Protein AF-A0AAP3CTN4-F1 (afdb_monomer_lite)

pLDDT: mean 90.7, std 6.2, range [64.5, 96.44]

InterPro domains:
  IPR058862 YgzA [PF25847] (1-63)

Foldseek 3Di:
DDLLLQLLVLLVVCLVVVVADPVCSVVSPVSSVCSNVVVDDPVNCVPDDPSSVVSSVVSSVVSVD

Structure (mmCIF, N/CA/C/O backbone):
data_AF-A0AAP3CTN4-F1
#
_entry.id   AF-A0AAP3CTN4-F1
#
loop_
_atom_site.group_PDB
_atom_site.id
_atom_site.type_symbol
_atom_site.label_atom_id
_atom_site.label_alt_id
_atom_site.label_comp_id
_atom_site.label_asym_id
_atom_site.label_entity_id
_atom_site.label_seq_id
_atom_site.pdbx_PDB_ins_code
_atom_site.Cartn_x
_atom_site.Cartn_y
_atom_site.Cartn_z
_atom_site.occupancy
_atom_site.B_iso_or_equiv
_atom_site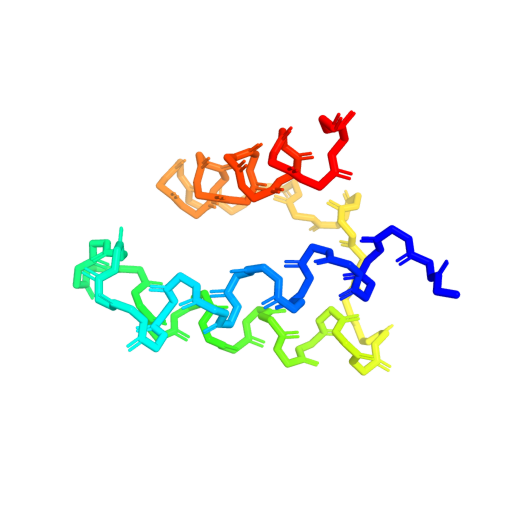.auth_seq_id
_atom_site.auth_comp_id
_atom_site.auth_asym_id
_atom_site.auth_atom_id
_atom_site.pdbx_PDB_model_num
ATOM 1 N N . MET A 1 1 ? 6.834 -8.881 -12.980 1.00 64.50 1 MET A N 1
ATOM 2 C CA . MET A 1 1 ? 6.163 -8.117 -11.912 1.00 64.50 1 MET A CA 1
ATOM 3 C C . MET A 1 1 ? 7.224 -7.265 -11.244 1.00 64.50 1 MET A C 1
ATOM 5 O O . MET A 1 1 ? 8.281 -7.810 -10.952 1.00 64.50 1 MET A O 1
ATOM 9 N N . ASN A 1 2 ? 7.020 -5.955 -11.116 1.00 87.38 2 ASN A N 1
ATOM 10 C CA . ASN A 1 2 ? 7.907 -5.109 -10.311 1.00 87.38 2 ASN A CA 1
ATOM 11 C C . ASN A 1 2 ? 7.353 -5.002 -8.883 1.00 87.38 2 ASN A C 1
ATOM 13 O O . ASN A 1 2 ? 6.205 -5.378 -8.625 1.00 87.38 2 ASN A O 1
ATOM 17 N N . LYS A 1 3 ? 8.184 -4.508 -7.965 1.00 91.25 3 LYS A N 1
ATOM 18 C CA . LYS A 1 3 ? 7.841 -4.397 -6.546 1.00 91.25 3 LYS A CA 1
ATOM 19 C C . LYS A 1 3 ? 6.598 -3.530 -6.337 1.00 91.25 3 LYS A C 1
ATOM 21 O O . LYS A 1 3 ? 5.747 -3.866 -5.527 1.00 91.25 3 LYS A O 1
ATOM 26 N N . GLU A 1 4 ? 6.467 -2.463 -7.116 1.00 93.69 4 GLU A N 1
ATOM 27 C CA . GLU A 1 4 ? 5.332 -1.546 -7.084 1.00 93.69 4 GLU A CA 1
ATOM 28 C C . GLU A 1 4 ? 4.015 -2.256 -7.417 1.00 93.69 4 GLU A C 1
ATOM 30 O O . GLU A 1 4 ? 3.053 -2.113 -6.670 1.00 93.69 4 GLU A O 1
ATOM 35 N N . THR A 1 5 ? 3.981 -3.080 -8.472 1.00 94.31 5 THR A N 1
ATOM 36 C CA . THR A 1 5 ? 2.777 -3.855 -8.827 1.00 94.31 5 THR A CA 1
ATOM 37 C C . THR A 1 5 ? 2.436 -4.881 -7.744 1.00 94.31 5 THR A C 1
ATOM 39 O O . T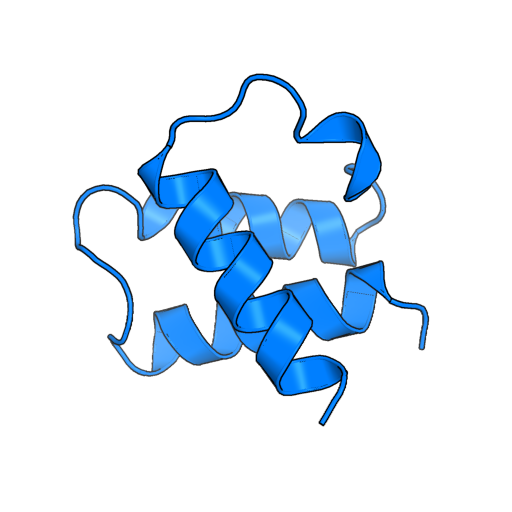HR A 1 5 ? 1.270 -5.046 -7.413 1.00 94.31 5 THR A O 1
ATOM 42 N N . MET A 1 6 ? 3.437 -5.544 -7.149 1.00 95.25 6 MET A N 1
ATOM 43 C CA . MET A 1 6 ? 3.199 -6.516 -6.069 1.00 95.25 6 MET A CA 1
ATOM 44 C C . MET A 1 6 ? 2.590 -5.848 -4.832 1.00 95.25 6 MET A C 1
ATOM 46 O O . MET A 1 6 ? 1.625 -6.355 -4.267 1.00 95.25 6 MET A O 1
ATOM 50 N N . VAL A 1 7 ? 3.127 -4.692 -4.434 1.00 95.50 7 VAL A N 1
ATOM 51 C CA . VAL A 1 7 ? 2.595 -3.924 -3.301 1.00 95.50 7 VAL A CA 1
ATOM 52 C C . VAL A 1 7 ? 1.201 -3.385 -3.615 1.00 95.50 7 VAL A C 1
ATOM 54 O O . VAL A 1 7 ? 0.325 -3.460 -2.761 1.00 95.50 7 VAL A O 1
ATOM 57 N N . ALA A 1 8 ? 0.963 -2.895 -4.833 1.00 95.94 8 ALA A N 1
ATOM 58 C CA . ALA A 1 8 ? -0.361 -2.458 -5.267 1.00 95.94 8 ALA A CA 1
ATOM 59 C C . ALA A 1 8 ? -1.410 -3.573 -5.146 1.00 95.94 8 ALA A C 1
ATOM 61 O O . ALA A 1 8 ? -2.504 -3.347 -4.631 1.00 95.94 8 ALA A O 1
ATOM 62 N N . ASP A 1 9 ? -1.071 -4.781 -5.593 1.00 95.94 9 ASP A N 1
ATOM 63 C CA . ASP A 1 9 ? -1.979 -5.922 -5.541 1.00 95.94 9 ASP A CA 1
ATOM 64 C C . ASP A 1 9 ? -2.280 -6.350 -4.099 1.00 95.94 9 ASP A C 1
ATOM 66 O O . ASP A 1 9 ? -3.438 -6.626 -3.781 1.00 95.94 9 ASP A O 1
ATOM 70 N N . GLU A 1 10 ? -1.285 -6.330 -3.208 1.00 96.44 10 GLU A N 1
ATOM 71 C CA . GLU A 1 10 ? -1.495 -6.637 -1.789 1.00 96.44 10 GLU A CA 1
ATOM 72 C C . GLU A 1 10 ? -2.329 -5.561 -1.080 1.00 96.44 10 GLU A C 1
ATOM 74 O O . GLU A 1 10 ? -3.259 -5.894 -0.349 1.00 96.44 10 GLU A O 1
ATOM 79 N N . LEU A 1 11 ? -2.080 -4.275 -1.342 1.00 95.75 11 LEU A N 1
ATOM 80 C CA . LEU A 1 11 ? -2.896 -3.181 -0.800 1.00 95.75 11 LEU A CA 1
ATOM 81 C C . LEU A 1 11 ? -4.360 -3.292 -1.237 1.00 95.75 11 LEU A C 1
ATOM 83 O O . LEU A 1 11 ? -5.273 -3.149 -0.423 1.00 95.75 11 LEU A O 1
ATOM 87 N N . HIS A 1 12 ? -4.587 -3.606 -2.512 1.00 95.56 12 HIS A N 1
ATOM 88 C CA . HIS A 1 12 ? -5.931 -3.814 -3.033 1.00 95.56 12 HIS A CA 1
ATOM 89 C C . HIS A 1 12 ? -6.594 -5.061 -2.423 1.00 95.56 12 HIS A C 1
ATOM 91 O O . HIS A 1 12 ? -7.782 -5.041 -2.105 1.00 95.56 12 HIS A O 1
ATOM 97 N N . ARG A 1 13 ? -5.834 -6.140 -2.184 1.00 96.12 13 ARG A N 1
ATOM 98 C CA . ARG A 1 13 ? -6.324 -7.322 -1.459 1.00 96.12 13 ARG A CA 1
ATOM 99 C C . ARG A 1 13 ? -6.746 -6.966 -0.031 1.00 96.12 13 ARG A C 1
ATOM 101 O O . ARG A 1 13 ? -7.821 -7.384 0.389 1.00 96.12 13 ARG A O 1
ATOM 108 N N . MET A 1 14 ? -5.931 -6.200 0.696 1.00 94.56 14 MET A N 1
ATOM 109 C CA . MET A 1 14 ? -6.233 -5.750 2.062 1.00 94.56 14 MET A CA 1
ATOM 110 C C . MET A 1 14 ? -7.516 -4.910 2.108 1.00 94.56 14 MET A C 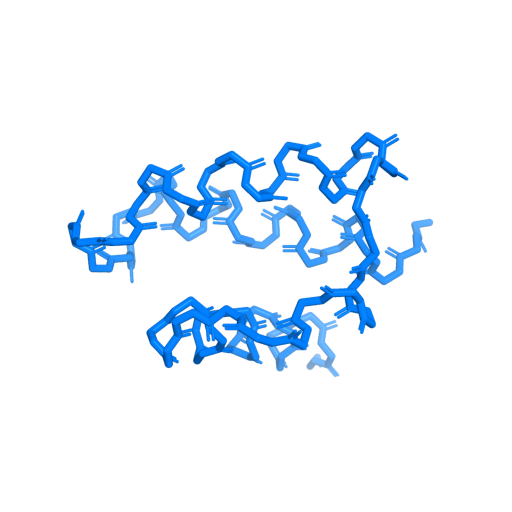1
ATOM 112 O O . MET A 1 14 ? -8.345 -5.124 2.991 1.00 94.56 14 MET A O 1
ATOM 116 N N . PHE A 1 15 ? -7.712 -4.020 1.129 1.00 93.56 15 PHE A N 1
ATOM 117 C CA . PHE A 1 15 ? -8.954 -3.261 0.960 1.00 93.56 15 PHE A CA 1
ATOM 118 C C . PHE A 1 15 ? -10.166 -4.184 0.775 1.00 93.56 15 PHE A C 1
ATOM 120 O O . PHE A 1 15 ? -11.126 -4.108 1.537 1.00 93.56 15 PHE A O 1
ATOM 127 N N . LEU A 1 16 ? -10.106 -5.122 -0.177 1.00 93.50 16 LEU A N 1
ATOM 128 C CA . LEU A 1 16 ? -11.208 -6.058 -0.439 1.00 93.50 16 LEU A CA 1
ATOM 129 C C . LEU A 1 16 ? -11.503 -6.993 0.744 1.00 93.50 16 LEU A C 1
ATOM 131 O O . LEU A 1 16 ? -12.637 -7.442 0.908 1.00 93.50 16 LEU A O 1
ATOM 135 N N . ALA A 1 17 ? -10.491 -7.299 1.554 1.00 93.75 17 ALA A N 1
ATOM 136 C CA . ALA A 1 17 ? -10.618 -8.123 2.749 1.00 93.75 17 ALA A CA 1
ATOM 137 C C . ALA A 1 17 ? -11.149 -7.352 3.976 1.00 93.75 17 ALA A C 1
ATOM 139 O O . ALA A 1 17 ? -11.428 -7.982 4.996 1.00 93.75 17 ALA A O 1
ATOM 140 N N . GLY A 1 18 ? -11.291 -6.021 3.900 1.00 92.19 18 GLY A N 1
ATOM 141 C CA . GLY A 1 18 ? -11.660 -5.184 5.047 1.00 92.19 18 GLY A CA 1
ATOM 142 C C . GLY A 1 18 ? -10.592 -5.173 6.147 1.00 92.19 18 GLY A C 1
ATOM 143 O O . GLY A 1 18 ? -10.913 -5.043 7.326 1.00 92.19 18 GLY A O 1
ATOM 144 N N . GLU A 1 19 ? -9.321 -5.369 5.779 1.00 92.62 19 GLU A N 1
ATOM 145 C CA . GLU A 1 19 ? -8.173 -5.380 6.703 1.00 92.62 19 GLU A CA 1
ATOM 146 C C . GLU A 1 19 ? -7.631 -3.967 6.986 1.00 92.62 19 GLU A C 1
ATOM 148 O O . GLU A 1 19 ? -6.695 -3.800 7.771 1.00 92.62 19 GLU A O 1
ATOM 153 N N . LEU A 1 20 ? -8.188 -2.950 6.329 1.00 91.00 20 LEU A N 1
ATOM 154 C CA . LEU A 1 20 ? -7.761 -1.562 6.437 1.00 91.00 20 LEU A CA 1
ATOM 155 C C . LEU A 1 20 ? -8.566 -0.813 7.500 1.00 91.00 20 LEU A C 1
ATOM 157 O O . LEU A 1 20 ? -9.720 -1.125 7.786 1.00 91.00 20 LEU A O 1
ATOM 161 N N . GLN A 1 21 ? -7.959 0.218 8.084 1.00 88.69 21 GLN A N 1
ATOM 162 C CA . GLN A 1 21 ? -8.715 1.156 8.908 1.00 88.69 21 GLN A CA 1
ATOM 163 C C . GLN A 1 21 ? -9.583 2.032 7.997 1.00 88.69 21 GLN A C 1
ATOM 165 O O . GLN A 1 21 ? -9.092 2.542 6.993 1.00 88.69 21 GLN A O 1
ATOM 170 N N . ILE A 1 22 ? -10.838 2.274 8.391 1.00 85.75 22 ILE A N 1
ATOM 171 C CA . ILE A 1 22 ? -11.806 3.097 7.635 1.00 85.75 22 ILE A CA 1
ATOM 172 C C . ILE A 1 22 ? -11.213 4.459 7.236 1.00 85.75 22 ILE A C 1
ATOM 174 O O . ILE A 1 22 ? -11.499 4.980 6.165 1.00 85.75 22 ILE A O 1
ATOM 178 N N . THR A 1 23 ? -10.353 5.031 8.082 1.00 86.81 23 THR A N 1
ATOM 179 C CA . THR A 1 23 ? -9.712 6.333 7.854 1.00 86.81 23 THR A CA 1
ATOM 180 C C . THR A 1 23 ? -8.712 6.357 6.701 1.00 86.81 23 THR A C 1
ATOM 182 O O . THR A 1 23 ? -8.338 7.448 6.295 1.00 86.81 23 THR A O 1
ATOM 185 N N . VAL A 1 24 ? -8.262 5.203 6.197 1.00 89.56 24 VAL A N 1
ATOM 186 C CA . VAL A 1 24 ? -7.276 5.106 5.105 1.00 89.56 24 VAL A CA 1
ATOM 187 C C . VAL A 1 24 ? -7.740 4.232 3.938 1.00 89.56 24 VAL A C 1
ATOM 189 O O . VAL A 1 24 ? -7.000 4.076 2.975 1.00 89.56 24 VAL A O 1
ATOM 192 N N . GLU A 1 25 ? -8.939 3.643 3.990 1.00 91.75 25 GLU A N 1
ATOM 193 C CA . GLU A 1 25 ? -9.432 2.724 2.949 1.00 91.75 25 GLU A CA 1
ATOM 194 C C . GLU A 1 25 ? -9.450 3.356 1.552 1.00 91.75 25 GLU A C 1
ATOM 196 O O . GLU A 1 25 ? -8.939 2.765 0.600 1.00 91.75 25 GLU A O 1
ATOM 201 N N . GLU A 1 26 ? -10.009 4.562 1.431 1.00 91.81 26 GLU A N 1
ATOM 202 C CA . GLU A 1 26 ? -10.100 5.281 0.157 1.00 91.81 26 GLU A CA 1
ATOM 203 C C . GLU A 1 26 ? -8.712 5.665 -0.371 1.00 91.81 26 GLU A C 1
ATOM 205 O O . GLU A 1 26 ? -8.401 5.419 -1.541 1.00 91.81 26 GLU A O 1
ATOM 210 N N . ASP A 1 27 ? -7.857 6.192 0.510 1.00 92.44 27 ASP A N 1
ATOM 211 C CA . ASP A 1 27 ? -6.490 6.585 0.172 1.00 92.44 27 ASP A CA 1
ATOM 212 C C . ASP A 1 27 ? -5.673 5.385 -0.303 1.00 92.44 27 ASP A C 1
ATOM 214 O O . ASP A 1 27 ? -4.995 5.461 -1.326 1.00 92.44 27 ASP A O 1
ATOM 218 N N . ILE A 1 28 ? -5.770 4.248 0.390 1.00 94.25 28 ILE A N 1
ATOM 219 C CA . ILE A 1 28 ? -5.056 3.022 0.033 1.00 94.25 28 ILE A CA 1
ATOM 220 C C . ILE A 1 28 ? -5.586 2.427 -1.267 1.00 94.25 28 ILE A C 1
ATOM 222 O O . ILE A 1 28 ? -4.786 1.974 -2.088 1.00 94.25 28 ILE A O 1
ATOM 226 N N . ASN A 1 29 ? -6.900 2.457 -1.503 1.00 93.94 29 ASN A N 1
ATOM 227 C CA . ASN A 1 29 ? -7.450 2.001 -2.773 1.00 93.94 29 ASN A CA 1
ATOM 228 C C . ASN A 1 29 ? -6.927 2.859 -3.940 1.00 93.94 29 ASN A C 1
ATOM 230 O O . ASN A 1 29 ? -6.393 2.311 -4.905 1.00 93.94 29 ASN A O 1
ATOM 234 N N . ASN A 1 30 ? -6.968 4.188 -3.822 1.00 93.69 30 ASN A N 1
ATOM 235 C CA . ASN A 1 30 ? -6.429 5.105 -4.833 1.00 93.69 30 ASN A CA 1
ATOM 236 C C . ASN A 1 30 ? -4.913 4.906 -5.037 1.00 93.69 30 ASN A C 1
ATOM 238 O O . ASN A 1 30 ? -4.418 4.779 -6.159 1.00 93.69 30 ASN A O 1
ATOM 242 N N . LEU A 1 31 ? -4.163 4.798 -3.941 1.00 93.38 31 LEU A N 1
ATOM 243 C CA . LEU A 1 31 ? -2.723 4.556 -3.957 1.00 93.38 31 LEU A CA 1
ATOM 244 C C . LEU A 1 31 ? -2.388 3.228 -4.650 1.00 93.38 31 LEU A C 1
ATOM 246 O O . LEU A 1 31 ? -1.440 3.180 -5.435 1.00 93.38 31 LEU A O 1
ATOM 250 N N . SER A 1 32 ? -3.184 2.177 -4.431 1.00 94.38 32 SER A N 1
ATOM 251 C CA . SER A 1 32 ? -3.019 0.888 -5.108 1.00 94.38 32 SER A CA 1
ATOM 252 C C . SER A 1 32 ? -3.183 1.011 -6.628 1.00 94.38 32 SER A C 1
ATOM 254 O O . SER A 1 32 ? -2.352 0.499 -7.379 1.00 94.38 32 SER A O 1
ATOM 256 N N . GLU A 1 33 ? -4.177 1.765 -7.105 1.00 94.88 33 GLU A N 1
ATOM 257 C CA . GLU A 1 33 ? -4.382 1.998 -8.537 1.00 94.88 33 GLU A CA 1
ATOM 258 C C . GLU A 1 33 ? -3.219 2.781 -9.155 1.00 94.88 33 GLU A C 1
ATOM 260 O O . GLU A 1 33 ? -2.701 2.394 -10.206 1.00 94.88 33 GLU A O 1
ATOM 265 N N . ARG A 1 34 ? -2.750 3.830 -8.470 1.00 94.25 34 ARG A N 1
ATOM 266 C CA . ARG A 1 34 ? -1.640 4.682 -8.929 1.00 94.25 34 ARG A CA 1
ATOM 267 C C . ARG A 1 34 ? -0.289 3.967 -8.933 1.00 94.25 34 ARG A C 1
ATOM 269 O O . ARG A 1 34 ? 0.534 4.206 -9.816 1.00 94.25 34 ARG A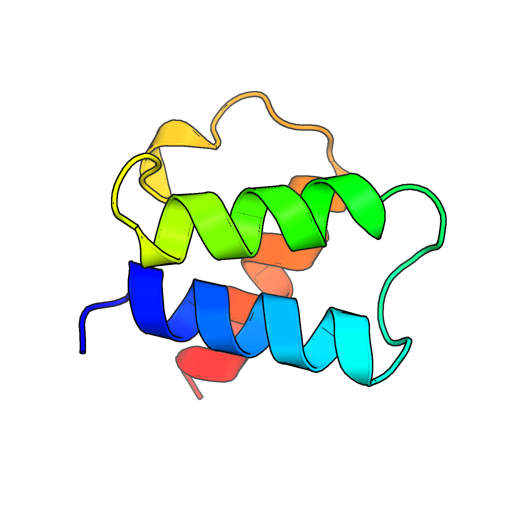 O 1
ATOM 276 N N . LEU A 1 35 ? -0.043 3.081 -7.966 1.00 93.69 35 LEU A N 1
ATOM 277 C CA . LEU A 1 35 ? 1.141 2.217 -7.968 1.00 93.69 35 LEU A CA 1
ATOM 278 C C . LEU A 1 35 ? 1.081 1.207 -9.120 1.00 93.69 35 LEU A C 1
ATOM 280 O O . LEU A 1 35 ? 2.083 0.997 -9.804 1.00 93.69 35 LEU A O 1
ATOM 284 N N . ARG A 1 36 ? -0.092 0.607 -9.369 1.00 92.62 36 ARG A N 1
ATOM 285 C CA . ARG A 1 36 ? -0.288 -0.371 -10.450 1.00 92.62 36 ARG A CA 1
ATOM 286 C C . ARG A 1 36 ? -0.145 0.264 -11.834 1.00 92.62 36 ARG A C 1
ATOM 288 O O . ARG A 1 36 ? 0.420 -0.357 -12.731 1.00 92.62 36 ARG A O 1
ATOM 295 N N . SER A 1 37 ? -0.637 1.490 -12.014 1.00 92.56 37 SER A N 1
ATOM 296 C CA . SER A 1 37 ? -0.498 2.241 -13.268 1.00 92.56 37 SER A CA 1
ATOM 297 C C . SER A 1 37 ? 0.925 2.769 -13.496 1.00 92.56 37 SER A C 1
ATOM 299 O O . SER A 1 37 ? 1.276 3.120 -14.623 1.00 92.56 37 SER A O 1
ATOM 301 N N . GLY A 1 38 ? 1.760 2.805 -12.450 1.00 91.00 38 GLY A N 1
ATOM 302 C CA . GLY A 1 38 ? 3.102 3.386 -12.483 1.00 91.00 38 GLY A CA 1
ATOM 303 C C . GLY A 1 38 ? 3.119 4.917 -12.417 1.00 91.00 38 GLY A C 1
ATOM 304 O O . GLY A 1 38 ? 4.182 5.516 -12.579 1.00 91.00 38 GLY A O 1
ATOM 305 N N . GLU A 1 39 ? 1.969 5.554 -12.170 1.00 92.25 39 GLU A N 1
ATOM 306 C CA . GLU A 1 39 ? 1.865 6.997 -11.907 1.00 92.25 39 GLU A CA 1
ATOM 307 C C . GLU A 1 39 ? 2.520 7.396 -10.581 1.00 92.25 39 GLU A C 1
ATOM 309 O O . GLU A 1 39 ? 2.952 8.537 -10.412 1.00 92.25 39 GLU A O 1
ATOM 314 N N . LEU A 1 40 ? 2.594 6.455 -9.640 1.00 91.44 40 LEU A N 1
ATOM 315 C CA . LEU A 1 40 ? 3.237 6.619 -8.348 1.00 91.44 40 LEU A CA 1
ATOM 316 C C . LEU A 1 40 ? 4.317 5.554 -8.166 1.00 91.44 40 LEU A C 1
ATOM 318 O O . LEU A 1 40 ? 4.171 4.407 -8.587 1.00 91.44 40 LEU A O 1
ATOM 322 N N . ARG A 1 41 ? 5.405 5.934 -7.502 1.00 91.44 41 ARG A N 1
ATOM 323 C CA . ARG A 1 41 ? 6.467 5.023 -7.078 1.00 91.44 41 ARG A CA 1
ATOM 324 C C . ARG A 1 41 ? 6.511 4.967 -5.557 1.00 91.44 41 ARG A C 1
ATOM 326 O O . ARG A 1 41 ? 6.200 5.950 -4.888 1.00 91.44 41 ARG A O 1
ATOM 333 N N . LEU A 1 42 ? 6.92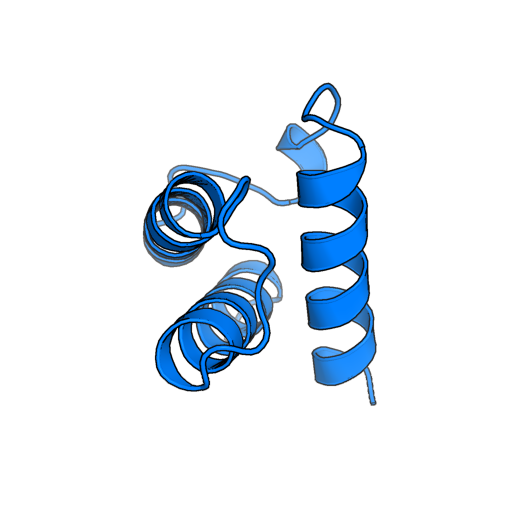5 3.825 -5.011 1.00 88.88 42 LEU A N 1
ATOM 334 C CA . LEU A 1 42 ? 7.001 3.620 -3.558 1.00 88.88 42 LEU A CA 1
ATOM 335 C C . LEU A 1 42 ? 7.964 4.601 -2.872 1.00 88.88 42 LEU A C 1
ATOM 337 O O . LEU A 1 42 ? 7.710 5.032 -1.751 1.00 88.88 42 LEU A O 1
ATOM 341 N N . ASP A 1 43 ? 9.041 4.990 -3.555 1.00 87.94 43 ASP A N 1
ATOM 342 C CA . ASP A 1 43 ? 9.995 6.002 -3.083 1.00 87.94 43 ASP A CA 1
ATOM 343 C C . ASP A 1 43 ? 9.373 7.402 -2.928 1.00 87.94 43 ASP A C 1
ATOM 345 O O . ASP A 1 43 ? 9.859 8.210 -2.141 1.00 87.94 43 ASP A O 1
ATOM 349 N N . SER A 1 44 ? 8.274 7.668 -3.632 1.00 86.94 44 SER A N 1
ATOM 350 C CA . SER A 1 44 ? 7.593 8.961 -3.679 1.00 86.94 44 SER A CA 1
ATOM 351 C C . SER A 1 44 ? 6.546 9.121 -2.570 1.00 86.94 44 SER A C 1
ATOM 353 O O . SER A 1 44 ? 5.968 10.193 -2.430 1.00 86.94 44 SER A O 1
ATOM 355 N N . LEU A 1 45 ? 6.330 8.091 -1.742 1.00 83.62 45 LEU A N 1
ATOM 356 C CA . LEU A 1 45 ? 5.421 8.111 -0.582 1.00 83.62 45 LEU A CA 1
ATOM 357 C C . LEU A 1 45 ? 6.006 8.848 0.642 1.00 83.62 45 LEU A C 1
ATOM 359 O O . LEU A 1 45 ? 5.434 8.864 1.740 1.00 83.62 45 LEU A O 1
ATOM 363 N N . THR A 1 46 ? 7.174 9.474 0.492 1.00 67.88 46 THR A N 1
ATOM 364 C CA . THR A 1 46 ? 7.788 10.320 1.517 1.00 67.88 46 THR A CA 1
ATOM 365 C C . THR A 1 46 ? 6.947 11.565 1.782 1.00 67.88 46 THR A C 1
ATOM 367 O O . THR A 1 46 ? 7.014 12.541 1.046 1.00 67.88 46 THR A O 1
ATOM 370 N N . GLY A 1 47 ? 6.186 11.541 2.872 1.00 71.75 47 GLY A N 1
ATOM 371 C CA . GLY A 1 47 ? 5.371 12.683 3.313 1.00 71.75 47 GLY A CA 1
ATOM 372 C C . GLY A 1 47 ? 3.930 12.309 3.632 1.00 71.75 47 GLY A C 1
ATOM 373 O O . GLY A 1 47 ? 3.270 13.062 4.334 1.00 71.75 47 GLY A O 1
ATOM 374 N N . GLU A 1 48 ? 3.508 11.115 3.213 1.00 79.00 48 GLU A N 1
ATOM 375 C CA . GLU A 1 48 ? 2.180 10.578 3.507 1.00 79.00 48 GLU A CA 1
ATOM 376 C C . GLU A 1 48 ? 1.929 10.396 5.006 1.00 79.00 48 GLU A C 1
ATOM 378 O O . GLU A 1 48 ? 2.877 10.279 5.806 1.00 79.00 48 GLU A O 1
ATOM 383 N N . ASP A 1 49 ? 0.642 10.354 5.350 1.00 86.62 49 ASP A N 1
ATOM 384 C CA . ASP A 1 49 ? 0.142 10.101 6.697 1.00 86.62 49 ASP A CA 1
ATOM 385 C C . ASP A 1 49 ? 0.791 8.841 7.310 1.00 86.62 49 ASP A C 1
ATOM 387 O O . ASP A 1 49 ? 1.133 7.876 6.614 1.00 86.62 49 ASP A O 1
ATOM 391 N N . ALA A 1 50 ? 1.002 8.857 8.629 1.00 87.81 50 ALA A N 1
ATOM 392 C CA . ALA A 1 50 ? 1.632 7.755 9.348 1.00 87.81 50 ALA A CA 1
ATOM 393 C C . ALA A 1 50 ? 0.880 6.425 9.159 1.00 87.81 50 ALA A C 1
ATOM 395 O O . ALA A 1 50 ? 1.529 5.394 8.980 1.00 87.81 50 ALA A O 1
ATOM 396 N N . PHE A 1 51 ? -0.455 6.452 9.119 1.00 89.69 51 PHE A N 1
ATOM 397 C CA . PHE A 1 51 ? -1.293 5.271 8.909 1.00 89.69 51 PHE A CA 1
ATOM 398 C C . PHE A 1 51 ? -1.167 4.720 7.485 1.00 89.69 51 PHE A C 1
ATOM 400 O O . PHE A 1 51 ? -1.080 3.503 7.294 1.00 89.69 51 PHE A O 1
ATOM 407 N N . ILE A 1 52 ? -1.087 5.600 6.481 1.00 90.50 52 ILE A N 1
ATOM 408 C CA . ILE A 1 52 ? -0.852 5.198 5.086 1.00 90.50 52 ILE A CA 1
ATOM 409 C C . ILE A 1 52 ? 0.517 4.525 4.976 1.00 90.50 52 ILE A C 1
ATOM 411 O O . ILE A 1 52 ? 0.627 3.420 4.444 1.00 90.50 52 ILE A O 1
ATOM 415 N N . LYS A 1 53 ? 1.564 5.137 5.542 1.00 91.12 53 LYS A N 1
ATOM 416 C CA . LYS A 1 53 ? 2.913 4.553 5.545 1.00 91.12 53 LYS A CA 1
ATOM 417 C C . LYS A 1 53 ? 2.974 3.214 6.262 1.00 91.12 53 LYS A C 1
ATOM 419 O O . LYS A 1 53 ? 3.637 2.304 5.773 1.00 91.12 53 LYS A O 1
ATOM 424 N N . GLU A 1 54 ? 2.321 3.083 7.412 1.00 91.88 54 GLU A N 1
ATOM 425 C CA . GLU A 1 54 ? 2.274 1.820 8.149 1.00 91.88 54 GLU A CA 1
ATOM 426 C C . GLU A 1 54 ? 1.607 0.720 7.318 1.00 91.88 54 GLU A C 1
ATOM 428 O O . GLU A 1 54 ? 2.166 -0.368 7.185 1.00 91.88 54 GLU A O 1
ATOM 433 N N . THR A 1 55 ? 0.484 1.037 6.671 1.00 93.94 55 THR A N 1
ATOM 434 C CA . THR A 1 55 ? -0.242 0.106 5.798 1.00 93.94 55 THR A CA 1
ATOM 435 C C . THR A 1 55 ? 0.599 -0.313 4.590 1.00 93.94 55 THR A C 1
ATOM 437 O O . THR A 1 55 ? 0.703 -1.499 4.283 1.00 93.94 55 THR A O 1
ATOM 440 N N . VAL A 1 56 ? 1.262 0.639 3.925 1.00 93.31 56 VAL A N 1
ATOM 441 C CA . VAL A 1 56 ? 2.155 0.349 2.792 1.00 93.31 56 VAL A CA 1
ATOM 442 C C . VAL A 1 56 ? 3.341 -0.507 3.228 1.00 93.31 56 VAL A C 1
ATOM 444 O O . VAL A 1 56 ? 3.687 -1.464 2.539 1.00 93.31 56 VAL A O 1
ATOM 447 N N . ASN A 1 57 ? 3.952 -0.208 4.375 1.00 93.44 57 ASN A N 1
ATOM 448 C CA . ASN A 1 57 ? 5.052 -1.009 4.910 1.00 93.44 57 ASN A CA 1
ATOM 449 C C . ASN A 1 57 ? 4.602 -2.425 5.281 1.00 93.44 57 ASN A C 1
ATOM 451 O O . ASN A 1 57 ? 5.359 -3.374 5.093 1.00 93.44 57 ASN A O 1
ATOM 455 N N . GLU A 1 58 ? 3.383 -2.588 5.791 1.00 94.56 58 GLU A N 1
ATOM 456 C CA . GLU A 1 58 ? 2.808 -3.902 6.057 1.00 94.56 58 GLU A CA 1
ATOM 457 C C . GLU A 1 58 ? 2.627 -4.709 4.769 1.00 94.56 58 GLU A C 1
ATOM 459 O O . GLU A 1 58 ? 3.119 -5.835 4.689 1.00 94.56 58 GLU A O 1
ATOM 464 N N . ALA A 1 59 ? 2.025 -4.115 3.736 1.00 94.75 59 ALA A N 1
ATOM 465 C CA . ALA A 1 59 ? 1.916 -4.747 2.424 1.00 94.75 59 ALA A CA 1
ATOM 466 C C . ALA A 1 59 ? 3.300 -5.118 1.862 1.00 94.75 59 ALA A C 1
ATOM 468 O O . ALA A 1 59 ? 3.499 -6.230 1.377 1.00 94.75 59 ALA A O 1
ATOM 469 N N . LEU A 1 60 ? 4.287 -4.227 2.005 1.00 94.44 60 LEU A N 1
ATOM 470 C CA . LEU A 1 60 ? 5.663 -4.449 1.560 1.00 94.44 60 LEU 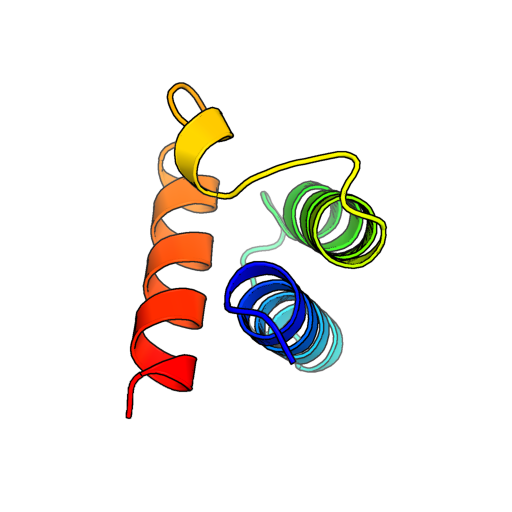A CA 1
ATOM 471 C C . LEU A 1 60 ? 6.330 -5.628 2.285 1.00 94.44 60 LEU A C 1
ATOM 473 O O . LEU A 1 60 ? 6.991 -6.440 1.645 1.00 94.44 60 LEU A O 1
ATOM 477 N N . ARG A 1 61 ? 6.109 -5.774 3.596 1.00 94.25 61 ARG A N 1
ATOM 478 C CA . ARG A 1 61 ? 6.602 -6.925 4.368 1.00 94.25 61 ARG A CA 1
ATOM 479 C C . ARG A 1 61 ? 5.946 -8.237 3.948 1.00 94.25 61 ARG A C 1
ATOM 481 O O . ARG A 1 61 ? 6.622 -9.258 3.962 1.00 94.25 61 ARG A O 1
ATOM 488 N N . ARG A 1 62 ? 4.659 -8.232 3.592 1.00 93.81 62 ARG A N 1
ATOM 489 C CA . ARG A 1 62 ? 3.927 -9.443 3.174 1.00 93.81 62 ARG A CA 1
ATOM 490 C C . ARG A 1 62 ? 4.370 -9.957 1.812 1.00 93.81 62 ARG A C 1
ATOM 492 O O . ARG A 1 62 ? 4.438 -11.162 1.624 1.00 93.81 62 ARG A O 1
ATOM 499 N N . VAL A 1 63 ? 4.696 -9.058 0.883 1.00 92.94 63 VAL A N 1
ATOM 500 C CA . VAL A 1 63 ? 5.173 -9.446 -0.456 1.00 92.94 63 VAL A CA 1
ATOM 501 C C . VAL A 1 63 ? 6.647 -9.867 -0.486 1.00 92.94 63 VAL A C 1
ATOM 503 O O . VAL A 1 63 ? 7.089 -10.444 -1.476 1.00 92.94 63 VAL A O 1
ATOM 506 N N . GLU A 1 64 ? 7.417 -9.549 0.559 1.00 88.56 64 GLU A N 1
ATOM 507 C CA . GLU A 1 64 ? 8.828 -9.938 0.716 1.00 88.56 64 GLU A CA 1
ATOM 508 C C . GLU A 1 64 ? 9.029 -11.258 1.490 1.00 88.56 64 GLU A C 1
ATOM 510 O O . GLU A 1 64 ? 10.168 -11.720 1.596 1.00 88.56 64 GLU A O 1
ATOM 515 N N . GLN A 1 65 ? 7.956 -11.851 2.028 1.00 78.56 65 GLN A N 1
ATOM 516 C CA . GLN A 1 65 ? 7.951 -13.171 2.684 1.00 78.56 65 GLN A CA 1
ATOM 517 C C . GLN A 1 65 ? 7.789 -14.309 1.674 1.00 78.56 65 GLN A C 1
ATOM 519 O O . GLN A 1 65 ? 8.414 -15.369 1.911 1.00 78.56 65 GLN A O 1
#

Secondary structure (DSSP, 8-state):
--HHHHHHHHHHHHHHTT-S-TTTHHHHHHHHHHHHHTSS-GGGGTT--HHHHHHHHHHHHHHT-

Sequence (65 aa):
MNKETMVADELHRMFLAGELQITVEEDINNLSERLRSGELRLDSLTGEDAFIKETVNEALRRVEQ

Radius of gyration: 10.45 Å; chains: 1; bounding box: 22×26×23 Å

Organism: Bacillus mojavensis (NCBI:txid72360)